Protein AF-W5MEE1-F1 (afdb_monomer_lite)

Organism: Lepisosteus oculatus (NCBI:txid7918)

Foldseek 3Di:
DKDWQEWDQAPPQKIWTWIHDPVAIWIWMWHQDPVRDTDTDDIADGPVAGFRYKAEEAPQRQWIWTAGQPQRKIWIDGNVVSYGPDIDHPNHRQGQWTFHYWYDDPPDIDTDIDRPPPPDDD

Secondary structure (DSSP, 8-state):
-PEEEEEEEETTTEEEEEEE-SS-EEEEEEEE-TTS-EEEEEEPPP-SS-EEEEEEEET-TTEEEE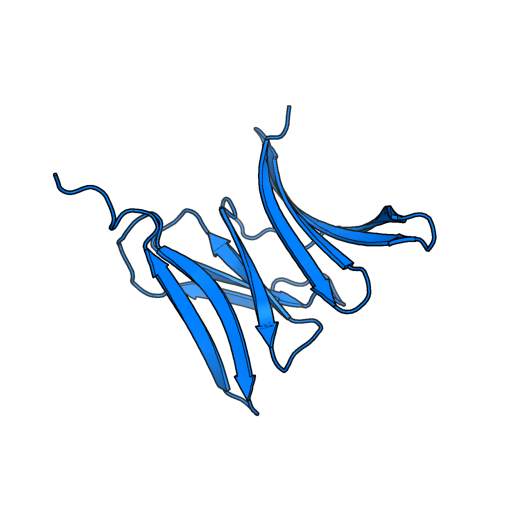EESSTTEEEEEETTT--EEEEEE-----TTEEEEEEEEETTEEEEEEEETT-S---

Radius of gyration: 14.48 Å; chains: 1; bounding box: 41×39×40 Å

Structure (mmCIF, N/CA/C/O backbone):
data_AF-W5MEE1-F1
#
_entry.id   AF-W5MEE1-F1
#
loop_
_atom_site.group_PDB
_atom_site.id
_atom_site.type_symbol
_atom_site.label_atom_id
_atom_site.label_alt_id
_atom_site.label_comp_id
_atom_site.label_asym_id
_atom_site.label_entity_id
_atom_site.label_seq_id
_atom_site.pdbx_PDB_ins_code
_atom_site.Cartn_x
_atom_site.Cartn_y
_atom_site.Cartn_z
_atom_site.occupancy
_atom_site.B_iso_or_equiv
_atom_site.auth_seq_id
_atom_site.auth_comp_id
_atom_site.auth_asym_id
_atom_site.auth_atom_id
_atom_site.pdbx_PDB_model_num
ATOM 1 N N . ALA A 1 1 ? 4.200 19.697 -6.446 1.00 63.03 1 ALA A N 1
ATOM 2 C CA . ALA A 1 1 ? 3.198 18.859 -7.138 1.00 63.03 1 ALA A CA 1
ATOM 3 C C . ALA A 1 1 ? 3.485 17.395 -6.817 1.00 63.03 1 ALA A C 1
ATOM 5 O O . ALA A 1 1 ? 4.656 17.058 -6.693 1.00 63.03 1 ALA A O 1
ATOM 6 N N . GLY A 1 2 ? 2.458 16.570 -6.598 1.00 79.12 2 GLY A N 1
ATOM 7 C CA . GLY A 1 2 ? 2.610 15.127 -6.367 1.00 79.12 2 GLY A CA 1
ATOM 8 C C . GLY A 1 2 ? 2.366 14.342 -7.653 1.00 79.12 2 GLY A C 1
ATOM 9 O O . GLY A 1 2 ? 1.504 14.727 -8.441 1.00 79.12 2 GLY A O 1
ATOM 10 N N . GLN A 1 3 ? 3.117 13.268 -7.869 1.00 89.19 3 GLN A N 1
ATOM 11 C CA . GLN A 1 3 ? 2.976 12.374 -9.011 1.00 89.19 3 GLN A CA 1
ATOM 12 C C . GLN A 1 3 ? 2.243 11.104 -8.578 1.00 89.19 3 GLN A C 1
ATOM 14 O O . GLN A 1 3 ? 2.682 10.400 -7.670 1.00 89.19 3 GLN A O 1
ATOM 19 N N . VAL A 1 4 ? 1.133 10.793 -9.245 1.00 92.12 4 VAL A N 1
ATOM 20 C CA . VAL A 1 4 ? 0.450 9.507 -9.069 1.00 92.12 4 VAL A CA 1
ATOM 21 C C . VAL A 1 4 ? 1.318 8.409 -9.680 1.00 92.12 4 VAL A C 1
ATOM 23 O O . VAL A 1 4 ? 1.676 8.493 -10.854 1.00 92.12 4 VAL A O 1
ATOM 26 N N . GLN A 1 5 ? 1.652 7.393 -8.887 1.00 92.88 5 GLN A N 1
ATOM 27 C CA . GLN A 1 5 ? 2.495 6.272 -9.314 1.00 92.88 5 GLN A CA 1
ATOM 28 C C . GLN A 1 5 ? 1.654 5.056 -9.710 1.00 92.88 5 GLN A C 1
ATOM 30 O O . GLN A 1 5 ? 1.939 4.393 -10.705 1.00 92.88 5 GLN A O 1
ATOM 35 N N . ALA A 1 6 ? 0.592 4.766 -8.956 1.00 94.31 6 ALA A N 1
ATOM 36 C CA . ALA A 1 6 ? -0.306 3.658 -9.248 1.00 94.31 6 ALA A CA 1
ATOM 37 C C . ALA A 1 6 ? -1.733 3.947 -8.780 1.00 94.31 6 ALA A C 1
ATOM 39 O O . ALA A 1 6 ? -1.955 4.598 -7.761 1.00 94.31 6 ALA A O 1
ATOM 40 N N . VAL A 1 7 ? -2.702 3.399 -9.511 1.00 96.56 7 VAL A N 1
ATOM 41 C CA . VAL A 1 7 ? -4.119 3.402 -9.140 1.00 96.56 7 VAL A CA 1
ATOM 42 C C . VAL A 1 7 ? -4.662 1.994 -9.330 1.00 96.56 7 VAL A C 1
ATOM 44 O O . VAL A 1 7 ? -4.374 1.350 -10.339 1.00 96.56 7 VAL A O 1
ATOM 47 N N . LEU A 1 8 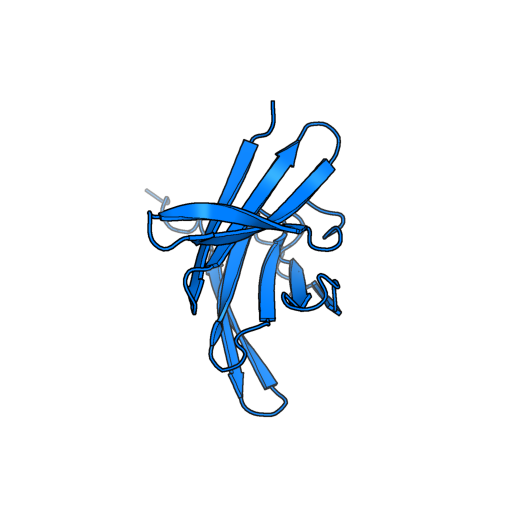? -5.445 1.517 -8.368 1.00 97.38 8 LEU A N 1
ATOM 48 C CA . LEU A 1 8 ? -6.068 0.201 -8.409 1.00 97.38 8 LEU A CA 1
ATOM 49 C C . LEU A 1 8 ? -7.541 0.297 -8.013 1.00 97.38 8 LEU A C 1
ATOM 51 O O . LEU A 1 8 ? -7.871 0.778 -6.929 1.00 97.38 8 LEU A O 1
ATOM 55 N N . GLY A 1 9 ? -8.419 -0.207 -8.880 1.00 96.44 9 GLY A N 1
ATOM 56 C CA . GLY A 1 9 ? -9.817 -0.455 -8.537 1.00 96.44 9 GLY A CA 1
ATOM 57 C C . GLY A 1 9 ? -9.949 -1.689 -7.646 1.00 96.44 9 GLY A C 1
ATOM 58 O O . GLY A 1 9 ? -9.327 -2.719 -7.902 1.00 96.44 9 GLY A O 1
ATOM 59 N N . LEU A 1 10 ? -10.762 -1.584 -6.601 1.00 95.75 10 LEU A N 1
ATOM 60 C CA . LEU A 1 10 ? -10.997 -2.633 -5.614 1.00 95.75 10 LEU A CA 1
ATOM 61 C C . LEU A 1 10 ? -12.488 -2.982 -5.552 1.00 95.75 10 LEU A C 1
ATOM 63 O O . LEU A 1 10 ? -13.360 -2.215 -5.972 1.00 95.75 10 LEU A O 1
ATOM 67 N N . SER A 1 11 ? -12.797 -4.140 -4.971 1.00 92.06 11 SER A N 1
ATOM 68 C CA . SER A 1 11 ? -14.178 -4.518 -4.674 1.00 92.06 11 SER A CA 1
ATOM 69 C C . SER A 1 11 ? -14.856 -3.503 -3.738 1.00 92.06 11 SER A C 1
ATOM 71 O O . SER A 1 11 ? -14.208 -2.782 -2.968 1.00 92.06 11 SER A O 1
ATOM 73 N N . GLY A 1 12 ? -16.189 -3.438 -3.813 1.00 92.25 12 GLY A N 1
ATOM 74 C CA . GLY A 1 12 ? -16.987 -2.558 -2.954 1.00 92.25 12 GLY A CA 1
ATOM 75 C C . GLY A 1 12 ? -16.876 -1.073 -3.309 1.00 92.25 12 GLY A C 1
ATOM 76 O O . GLY A 1 12 ? -16.969 -0.233 -2.421 1.00 92.25 12 GLY A O 1
ATOM 77 N N . ARG A 1 13 ? -16.660 -0.745 -4.594 1.00 94.88 13 ARG A N 1
ATOM 78 C CA . ARG A 1 13 ? -16.515 0.638 -5.095 1.00 94.88 13 ARG A CA 1
ATOM 79 C C . ARG A 1 13 ? -15.371 1.403 -4.419 1.00 94.88 13 ARG A C 1
ATOM 81 O O . ARG A 1 13 ? -15.479 2.605 -4.179 1.00 94.88 13 ARG A O 1
ATOM 88 N N . ARG A 1 14 ? -14.280 0.707 -4.100 1.00 95.62 14 ARG A N 1
ATOM 89 C CA . ARG A 1 14 ? -13.086 1.307 -3.500 1.00 95.62 14 ARG A CA 1
ATOM 90 C C . ARG A 1 14 ? -11.994 1.499 -4.544 1.00 95.62 14 ARG A C 1
ATOM 92 O O . ARG A 1 14 ? -11.927 0.769 -5.530 1.00 95.62 14 ARG A O 1
ATOM 99 N N . VAL A 1 15 ? -11.128 2.475 -4.317 1.00 97.00 15 VAL A N 1
ATOM 100 C CA . VAL A 1 15 ? -9.954 2.751 -5.147 1.00 97.00 15 VAL A CA 1
ATOM 101 C C . VAL A 1 15 ? -8.768 2.990 -4.228 1.00 97.00 15 VAL A C 1
ATOM 103 O O . VAL A 1 15 ? -8.887 3.735 -3.259 1.00 97.00 15 VAL A O 1
ATOM 106 N N . ALA A 1 16 ? -7.630 2.379 -4.535 1.00 97.62 16 ALA A N 1
ATOM 107 C CA . ALA A 1 16 ? -6.356 2.692 -3.906 1.00 97.62 16 ALA A CA 1
ATOM 108 C C . ALA A 1 16 ? -5.498 3.522 -4.864 1.00 97.62 16 ALA A C 1
ATOM 110 O O . ALA A 1 16 ? -5.450 3.237 -6.062 1.00 97.62 16 ALA A O 1
ATOM 111 N N . CYS A 1 17 ? -4.816 4.534 -4.344 1.00 97.00 17 CYS A N 1
ATOM 112 C CA . CYS A 1 17 ? -3.942 5.410 -5.114 1.00 97.00 17 CYS A CA 1
ATOM 113 C C . CYS A 1 17 ? -2.617 5.578 -4.377 1.00 97.00 17 CYS A C 1
ATOM 115 O O . CYS A 1 17 ? -2.623 5.948 -3.204 1.00 97.00 17 CYS A O 1
ATOM 117 N N . SER A 1 18 ? -1.492 5.327 -5.047 1.00 96.25 18 SER A N 1
ATOM 118 C CA . SER A 1 18 ? -0.181 5.721 -4.540 1.00 96.25 18 SER A CA 1
ATOM 119 C C . SER A 1 18 ? 0.250 7.034 -5.178 1.00 96.25 18 SER A C 1
ATOM 121 O O . SER A 1 18 ? 0.231 7.201 -6.401 1.00 96.25 18 SER A O 1
ATOM 123 N N . VAL A 1 19 ? 0.648 7.976 -4.331 1.00 93.75 19 VAL A N 1
ATOM 124 C CA . VAL A 1 19 ? 1.135 9.289 -4.743 1.00 93.75 19 VAL A CA 1
ATOM 125 C C . VAL A 1 19 ? 2.513 9.485 -4.147 1.00 93.75 19 VAL A C 1
ATOM 127 O O . VAL A 1 19 ? 2.721 9.270 -2.952 1.00 93.75 19 VAL A O 1
ATOM 130 N N . ASP A 1 20 ? 3.450 9.888 -4.990 1.00 90.44 20 ASP A N 1
ATOM 131 C CA . ASP A 1 20 ? 4.777 10.298 -4.572 1.00 90.44 20 ASP A CA 1
ATOM 132 C C . ASP A 1 20 ? 4.870 11.821 -4.615 1.00 90.44 20 ASP A C 1
ATOM 134 O O . ASP A 1 20 ? 4.439 12.469 -5.572 1.00 90.44 20 ASP A O 1
ATOM 138 N N . THR A 1 21 ? 5.399 12.416 -3.559 1.00 85.00 21 THR A N 1
ATOM 139 C CA . THR A 1 21 ? 5.627 13.859 -3.471 1.00 85.00 21 THR A CA 1
ATOM 140 C C . THR A 1 21 ? 7.081 14.098 -3.105 1.00 85.00 21 THR A C 1
ATOM 142 O O . THR A 1 21 ? 7.747 13.205 -2.595 1.00 85.00 21 THR A O 1
ATOM 145 N N . ALA A 1 22 ? 7.571 15.324 -3.300 1.00 78.75 22 ALA A N 1
ATOM 146 C CA . ALA A 1 22 ? 8.961 15.667 -2.998 1.00 78.75 22 ALA A CA 1
ATOM 147 C C . ALA A 1 22 ? 9.395 15.347 -1.549 1.00 78.75 22 ALA A C 1
ATOM 149 O O . ALA A 1 22 ? 10.585 15.193 -1.301 1.00 78.75 22 ALA A O 1
ATOM 150 N N . SER A 1 23 ? 8.457 15.256 -0.599 1.00 79.31 23 SER A N 1
ATOM 151 C CA . SER A 1 23 ? 8.747 15.002 0.818 1.00 79.31 23 SER A CA 1
ATOM 152 C C . SER A 1 23 ? 8.209 13.676 1.357 1.00 79.31 23 SER A C 1
ATOM 154 O O . SER A 1 23 ? 8.656 13.235 2.417 1.00 79.31 23 SER A O 1
ATOM 156 N N . ARG A 1 24 ? 7.231 13.046 0.694 1.00 86.00 24 ARG A N 1
ATOM 157 C CA . ARG A 1 24 ? 6.568 11.845 1.219 1.00 86.00 24 ARG A CA 1
ATOM 158 C C . ARG A 1 24 ? 5.836 11.053 0.142 1.00 86.00 24 ARG A C 1
ATOM 160 O O . ARG A 1 24 ? 5.136 11.625 -0.691 1.00 86.00 24 ARG A O 1
ATOM 167 N N . GLN A 1 25 ? 5.892 9.732 0.271 1.00 91.94 25 GLN A N 1
ATOM 168 C CA . GLN A 1 25 ? 4.999 8.812 -0.421 1.00 91.94 25 GLN A CA 1
ATOM 169 C C . GLN A 1 25 ? 3.760 8.505 0.439 1.00 91.94 25 GLN A C 1
ATOM 171 O O . GLN A 1 25 ? 3.873 8.272 1.648 1.00 91.94 25 GLN A O 1
ATOM 176 N N . THR A 1 26 ? 2.577 8.486 -0.180 1.00 94.94 26 THR A N 1
ATOM 177 C CA . THR A 1 26 ? 1.315 8.054 0.444 1.00 94.94 26 THR A CA 1
ATOM 178 C C . THR A 1 26 ? 0.638 6.959 -0.374 1.00 94.94 26 THR A C 1
ATOM 180 O O . THR A 1 26 ? 0.809 6.873 -1.594 1.00 94.94 26 THR A O 1
ATOM 183 N N . VAL A 1 27 ? -0.116 6.094 0.306 1.00 97.44 27 VAL A N 1
ATOM 184 C CA . VAL A 1 27 ? -1.140 5.252 -0.322 1.00 97.44 27 VAL A CA 1
ATOM 185 C C . VAL A 1 27 ? -2.466 5.620 0.318 1.00 97.44 27 VAL A C 1
ATOM 187 O O . VAL A 1 27 ? -2.624 5.492 1.528 1.00 97.44 27 VAL A O 1
ATOM 190 N N . ASP A 1 28 ? -3.402 6.093 -0.487 1.00 97.12 28 ASP A N 1
ATOM 191 C CA . ASP A 1 28 ? -4.703 6.560 -0.036 1.00 97.12 28 ASP A CA 1
ATOM 192 C C . ASP A 1 28 ? -5.806 5.652 -0.580 1.00 97.12 28 ASP A C 1
ATOM 194 O O . ASP A 1 28 ? -5.788 5.256 -1.749 1.00 97.12 28 ASP A O 1
ATOM 198 N N . LEU A 1 29 ? -6.778 5.342 0.272 1.00 97.81 29 LEU A N 1
ATOM 199 C CA . LEU A 1 29 ? -8.004 4.642 -0.075 1.00 97.81 29 LEU A CA 1
ATOM 200 C C . LEU A 1 29 ? -9.147 5.634 -0.236 1.00 97.81 29 LEU A C 1
ATOM 202 O O . LEU A 1 29 ? -9.315 6.574 0.548 1.00 97.81 29 LEU A O 1
ATOM 206 N N . PHE A 1 30 ? -9.962 5.376 -1.246 1.00 97.31 30 PHE A N 1
ATOM 207 C CA . PHE A 1 30 ? -11.153 6.137 -1.568 1.00 97.31 30 PHE A CA 1
ATOM 208 C C . PHE A 1 30 ? -12.337 5.191 -1.717 1.00 97.31 30 PHE A C 1
ATOM 210 O O . PHE A 1 30 ? -12.186 4.083 -2.231 1.00 97.31 30 PHE A O 1
ATOM 217 N N . SER A 1 31 ? -13.524 5.648 -1.336 1.00 96.38 31 SER A N 1
ATOM 218 C CA . SER A 1 31 ? -14.794 5.051 -1.737 1.00 96.38 31 SER A CA 1
ATOM 219 C C . SER A 1 31 ? -15.459 5.930 -2.791 1.00 96.38 31 SER A C 1
ATOM 221 O O . SER A 1 31 ? -15.361 7.157 -2.756 1.00 96.38 31 SER A O 1
ATOM 223 N N . LEU A 1 32 ? -16.126 5.315 -3.760 1.00 95.19 32 LEU A N 1
ATOM 224 C CA . LEU A 1 32 ? -16.941 6.032 -4.731 1.00 95.19 32 LEU A CA 1
ATOM 225 C C . LEU A 1 32 ? -18.376 6.094 -4.209 1.00 95.19 32 LEU A C 1
ATOM 227 O O . LEU A 1 32 ? -19.000 5.062 -3.949 1.00 95.19 32 LEU A O 1
ATOM 231 N N . SER A 1 33 ? -18.911 7.307 -4.080 1.00 92.19 33 SER A N 1
ATOM 232 C CA . SER A 1 33 ? -20.341 7.506 -3.812 1.00 92.19 33 SER A CA 1
ATOM 233 C C . SER A 1 33 ? -21.200 6.960 -4.960 1.00 92.19 33 SER A C 1
ATOM 235 O O . SER A 1 33 ? -20.696 6.667 -6.044 1.00 92.19 33 SER A O 1
ATOM 237 N N . GLU A 1 34 ? -22.519 6.871 -4.773 1.00 89.38 34 GLU A N 1
ATOM 238 C CA . GLU A 1 34 ? -23.440 6.421 -5.833 1.00 89.38 34 GLU A CA 1
ATOM 239 C C . GLU A 1 34 ? -23.347 7.253 -7.117 1.00 89.38 34 GLU A C 1
ATOM 241 O O . GLU A 1 34 ? -23.540 6.735 -8.211 1.00 89.38 34 GLU A O 1
ATOM 246 N N . ARG A 1 35 ? -22.975 8.532 -6.992 1.00 91.56 35 ARG A N 1
ATOM 247 C CA . ARG A 1 35 ? -22.742 9.441 -8.123 1.00 91.56 35 ARG A CA 1
ATOM 248 C C . ARG A 1 35 ? -21.315 9.357 -8.683 1.00 91.56 35 ARG A C 1
ATOM 250 O O . ARG A 1 35 ? -20.890 10.260 -9.396 1.00 91.56 35 ARG A O 1
ATOM 257 N N . GLY A 1 36 ? -20.542 8.341 -8.298 1.00 87.94 36 GLY A N 1
ATOM 258 C CA . GLY A 1 36 ? -19.167 8.115 -8.748 1.00 87.94 36 GLY A CA 1
ATOM 259 C C . GLY A 1 36 ? -18.131 9.088 -8.181 1.00 87.94 36 GLY A C 1
ATOM 260 O O . GLY A 1 36 ? -16.991 9.090 -8.636 1.00 87.94 36 GLY A O 1
ATOM 261 N N . ARG A 1 37 ? -18.486 9.928 -7.197 1.00 92.25 37 ARG A N 1
ATOM 262 C CA . ARG A 1 37 ? -17.528 10.881 -6.610 1.00 92.25 37 ARG A CA 1
ATOM 263 C C . ARG A 1 37 ? -16.602 10.170 -5.620 1.00 92.25 37 ARG A C 1
ATOM 265 O O . ARG A 1 37 ? -17.147 9.552 -4.699 1.00 92.25 37 ARG A O 1
ATOM 272 N N . PRO A 1 38 ? -15.267 10.275 -5.766 1.00 93.31 38 PRO A N 1
ATOM 273 C CA . PR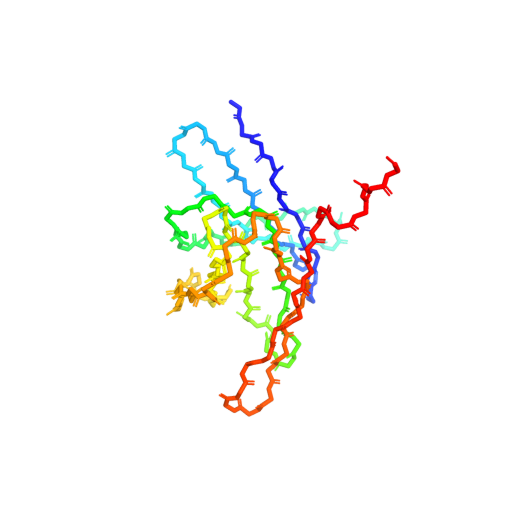O A 1 38 ? -14.323 9.697 -4.823 1.00 93.31 38 PRO A CA 1
ATOM 274 C C . PRO A 1 38 ? -14.300 10.489 -3.517 1.00 93.31 38 PRO A C 1
ATOM 276 O O . PRO A 1 38 ? -14.150 11.710 -3.511 1.00 93.31 38 PRO A O 1
ATOM 279 N N . VAL A 1 39 ? -14.409 9.775 -2.405 1.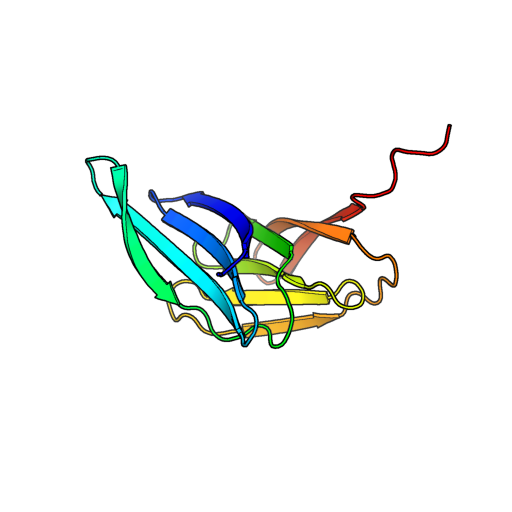00 95.81 39 VAL A N 1
ATOM 280 C CA . VAL A 1 39 ? -14.263 10.294 -1.046 1.00 95.81 39 VAL A CA 1
ATOM 281 C C . VAL A 1 39 ? -13.106 9.549 -0.406 1.00 95.81 39 VAL A C 1
ATOM 283 O O . VAL A 1 39 ? -13.117 8.322 -0.356 1.00 95.81 39 VAL A O 1
ATOM 286 N N . ARG A 1 40 ? -12.085 10.277 0.055 1.00 95.56 40 ARG A N 1
ATOM 287 C CA . ARG A 1 40 ? -10.948 9.663 0.750 1.00 95.56 40 ARG A CA 1
ATOM 288 C C . ARG A 1 40 ? -11.439 9.077 2.067 1.00 95.56 40 ARG A C 1
ATOM 290 O O . ARG A 1 40 ? -12.029 9.798 2.866 1.00 95.56 40 ARG A O 1
ATOM 297 N N . THR A 1 41 ? -11.190 7.795 2.286 1.00 96.31 41 THR A N 1
ATOM 298 C CA . THR A 1 41 ? -11.616 7.087 3.497 1.00 96.31 41 THR A CA 1
ATOM 299 C C . THR A 1 41 ? -10.466 6.877 4.465 1.00 96.31 41 THR A C 1
ATOM 301 O O . THR A 1 41 ? -10.679 6.909 5.671 1.00 96.31 41 THR A O 1
ATOM 304 N N . LEU A 1 42 ? -9.255 6.641 3.952 1.00 96.81 42 LEU A N 1
ATOM 305 C CA . LEU A 1 42 ? -8.108 6.280 4.779 1.00 96.81 42 LEU A CA 1
ATOM 306 C C . LEU A 1 42 ? -6.791 6.566 4.059 1.00 96.81 42 LEU A C 1
ATOM 308 O O . LEU A 1 42 ? -6.698 6.376 2.850 1.00 96.81 42 LEU A O 1
ATOM 312 N N . SER A 1 43 ? -5.768 6.958 4.811 1.00 96.88 43 SER A N 1
ATOM 313 C CA . SER A 1 43 ? -4.374 6.958 4.360 1.00 96.88 43 SER A CA 1
ATOM 314 C C . SER A 1 43 ? -3.643 5.815 5.054 1.00 96.88 43 SER A C 1
ATOM 316 O O . SER A 1 43 ? -3.733 5.688 6.273 1.00 96.88 43 SER A O 1
ATOM 318 N N . LEU A 1 44 ? -2.953 4.972 4.288 1.00 98.00 44 LEU A N 1
ATOM 319 C CA . LEU A 1 44 ? -2.213 3.834 4.826 1.00 98.00 44 LEU A CA 1
ATOM 320 C C . LEU A 1 44 ? -0.877 4.279 5.425 1.00 98.00 44 LEU A C 1
ATOM 322 O O . LEU A 1 44 ? -0.270 5.265 4.988 1.00 98.00 44 LEU A O 1
ATOM 326 N N . ASP A 1 45 ? -0.396 3.503 6.391 1.00 97.44 45 ASP A N 1
ATOM 327 C CA . ASP A 1 45 ? 0.920 3.691 6.985 1.00 97.44 45 ASP A CA 1
ATOM 328 C C . ASP A 1 45 ? 2.022 3.661 5.922 1.00 97.44 45 ASP A C 1
ATOM 330 O O . ASP A 1 45 ? 1.980 2.903 4.947 1.00 97.44 45 ASP A O 1
ATOM 334 N N . SER A 1 46 ? 3.042 4.494 6.134 1.00 94.44 46 SER A N 1
ATOM 335 C CA . SER A 1 46 ? 4.133 4.679 5.179 1.00 94.44 46 SER A CA 1
ATOM 336 C C . SER A 1 46 ? 4.838 3.363 4.858 1.00 94.44 46 SER A C 1
ATOM 338 O O . SER A 1 46 ? 5.321 2.659 5.747 1.00 94.44 46 SER A O 1
ATOM 340 N N . ALA A 1 47 ? 5.010 3.084 3.563 1.00 92.75 47 ALA A N 1
ATOM 341 C CA . ALA A 1 47 ? 5.857 1.989 3.103 1.00 92.75 47 ALA A CA 1
ATOM 342 C C . ALA A 1 47 ? 7.350 2.287 3.307 1.00 92.75 47 ALA A C 1
ATOM 344 O O . ALA A 1 47 ? 8.170 1.418 3.013 1.00 92.75 47 ALA A O 1
ATOM 345 N N . GLY A 1 48 ? 7.723 3.487 3.772 1.00 90.50 48 GLY A N 1
ATOM 346 C CA . GLY A 1 48 ? 9.108 3.952 3.913 1.00 90.50 48 GLY A CA 1
ATOM 347 C C . GLY A 1 48 ? 9.861 4.108 2.586 1.00 90.50 48 GLY A C 1
ATOM 348 O O . GLY A 1 48 ? 11.010 4.532 2.587 1.00 90.50 48 GLY A O 1
ATOM 349 N N . GLN A 1 49 ? 9.234 3.746 1.464 1.00 88.62 49 GLN A N 1
ATOM 350 C CA . GLN A 1 49 ? 9.804 3.707 0.122 1.00 88.62 49 GLN A CA 1
ATOM 351 C C . GLN A 1 49 ? 8.713 4.003 -0.907 1.00 88.62 49 GLN A C 1
ATOM 353 O O . GLN A 1 49 ? 7.531 3.786 -0.640 1.00 88.62 49 GLN A O 1
ATOM 358 N N . SER A 1 50 ? 9.111 4.460 -2.096 1.00 90.44 50 SER A N 1
ATOM 359 C CA . SER A 1 50 ? 8.160 4.769 -3.166 1.00 90.44 50 SER A CA 1
ATOM 360 C C . SER A 1 50 ? 7.402 3.511 -3.616 1.00 90.44 50 SER A C 1
ATOM 362 O O . SER A 1 50 ? 8.024 2.481 -3.889 1.00 90.44 50 SER A O 1
ATOM 364 N N . VAL A 1 51 ? 6.067 3.583 -3.679 1.00 94.31 51 VAL A N 1
ATOM 365 C CA . VAL A 1 51 ? 5.178 2.475 -4.073 1.00 94.31 51 VAL A CA 1
ATOM 366 C C . VAL A 1 51 ? 4.773 2.648 -5.533 1.00 94.31 51 VAL A C 1
ATOM 368 O O . VAL A 1 51 ? 4.026 3.561 -5.882 1.00 94.31 51 VAL A O 1
ATOM 371 N N . GLN A 1 52 ? 5.260 1.737 -6.369 1.00 92.44 52 GLN A N 1
ATOM 372 C CA . GLN A 1 52 ? 5.261 1.824 -7.832 1.00 92.44 52 GLN A CA 1
ATOM 373 C C . GLN A 1 52 ? 4.124 1.029 -8.491 1.00 92.44 52 GLN A C 1
ATOM 375 O O . GLN A 1 52 ? 3.785 1.243 -9.653 1.00 92.44 52 GLN A O 1
ATOM 380 N N . ALA A 1 53 ? 3.537 0.081 -7.762 1.00 94.38 53 ALA A N 1
ATOM 381 C CA . ALA A 1 53 ? 2.380 -0.687 -8.205 1.00 94.38 53 ALA A CA 1
ATOM 382 C C . ALA A 1 53 ? 1.562 -1.140 -6.998 1.00 94.38 53 ALA A C 1
ATOM 384 O O . ALA A 1 53 ? 2.118 -1.355 -5.921 1.00 94.38 53 ALA A O 1
ATOM 385 N N . LEU A 1 54 ? 0.260 -1.321 -7.202 1.00 97.44 54 LEU A N 1
ATOM 386 C CA . LEU A 1 54 ? -0.681 -1.810 -6.201 1.00 97.44 54 LEU A CA 1
ATOM 387 C C . LEU A 1 54 ? -1.375 -3.063 -6.733 1.00 97.44 54 LEU A C 1
ATOM 389 O O . LEU A 1 54 ? -1.703 -3.129 -7.918 1.00 97.44 54 LEU A O 1
ATOM 393 N N . ALA A 1 55 ? -1.629 -4.026 -5.853 1.00 97.38 55 ALA A N 1
ATOM 394 C CA . ALA A 1 55 ? -2.309 -5.272 -6.176 1.00 97.38 55 ALA A CA 1
ATOM 395 C C . ALA A 1 55 ? -3.276 -5.678 -5.057 1.00 97.38 55 ALA A C 1
ATOM 397 O O . ALA A 1 55 ? -2.941 -5.624 -3.872 1.00 97.38 55 ALA A O 1
ATOM 398 N N . ALA A 1 56 ? -4.473 -6.114 -5.450 1.00 97.25 56 ALA A N 1
ATOM 399 C CA . ALA A 1 56 ? -5.452 -6.694 -4.539 1.00 97.25 56 ALA A CA 1
ATOM 400 C C . ALA A 1 56 ? -5.047 -8.124 -4.161 1.00 97.25 56 ALA A C 1
ATOM 402 O O . ALA A 1 56 ? -4.348 -8.802 -4.926 1.00 97.25 56 ALA A O 1
ATOM 403 N N . VAL A 1 57 ? -5.525 -8.585 -3.006 1.00 97.00 57 VAL A N 1
ATOM 404 C CA . VAL A 1 57 ? -5.378 -9.975 -2.573 1.00 97.00 57 VAL A CA 1
ATOM 405 C C . VAL A 1 57 ? -6.720 -10.684 -2.705 1.00 97.00 57 VAL A C 1
ATOM 407 O O . VAL A 1 57 ? -7.670 -10.421 -1.973 1.00 97.00 57 VAL A O 1
ATOM 410 N N . GLU A 1 58 ? -6.811 -11.591 -3.666 1.00 95.38 58 GLU A N 1
ATOM 411 C CA . GLU A 1 58 ? -7.987 -12.431 -3.842 1.00 95.38 58 GLU A CA 1
ATOM 412 C C . GLU A 1 58 ? -8.145 -13.369 -2.638 1.00 95.38 58 GLU A C 1
ATOM 414 O O . GLU A 1 58 ? -7.160 -13.906 -2.134 1.00 95.38 58 GLU A O 1
ATOM 419 N N . GLY A 1 59 ? -9.372 -13.522 -2.139 1.00 94.31 59 GLY A N 1
ATOM 420 C CA . GLY A 1 59 ? -9.653 -14.247 -0.896 1.00 94.31 59 GLY A CA 1
ATOM 421 C C . GLY A 1 59 ? -9.504 -13.416 0.385 1.00 94.31 59 GLY A C 1
ATOM 422 O O . GLY A 1 59 ? -9.992 -13.856 1.418 1.00 94.31 59 GLY A O 1
ATOM 423 N N . GLU A 1 60 ? -8.922 -12.208 0.335 1.00 95.44 60 GLU A N 1
ATOM 424 C CA . GLU A 1 60 ? -8.782 -11.327 1.506 1.00 95.44 60 GLU A CA 1
ATOM 425 C C . GLU A 1 60 ? -9.071 -9.856 1.150 1.00 95.44 60 GLU A C 1
ATOM 427 O O . GLU A 1 60 ? -8.199 -9.088 0.747 1.00 95.44 60 GLU A O 1
ATOM 432 N N . THR A 1 61 ? -10.336 -9.453 1.303 1.00 94.38 61 THR A N 1
ATOM 433 C CA . THR A 1 61 ? -10.887 -8.187 0.770 1.00 94.38 61 THR A CA 1
ATOM 434 C C . THR A 1 61 ? -10.240 -6.924 1.344 1.00 94.38 61 THR A C 1
ATOM 436 O O . THR A 1 61 ? -10.286 -5.873 0.700 1.00 94.38 61 THR A O 1
ATOM 439 N N . ASP A 1 62 ? -9.653 -7.006 2.538 1.00 95.75 62 ASP A N 1
ATOM 440 C CA . ASP A 1 62 ? -8.997 -5.879 3.204 1.00 95.75 62 ASP A CA 1
ATOM 441 C C . ASP A 1 62 ? -7.469 -5.978 3.188 1.00 95.75 62 ASP A C 1
ATOM 443 O O . ASP A 1 62 ? -6.803 -5.207 3.873 1.00 95.75 62 ASP A O 1
ATOM 447 N N . ALA A 1 63 ? -6.888 -6.869 2.385 1.00 96.75 63 ALA A N 1
ATOM 448 C CA . ALA A 1 63 ? -5.448 -6.914 2.174 1.00 96.75 63 ALA A CA 1
ATOM 449 C C . ALA A 1 63 ? -5.048 -6.204 0.871 1.00 96.75 63 ALA A C 1
ATOM 451 O O . ALA A 1 63 ? -5.648 -6.398 -0.189 1.00 96.75 63 ALA A O 1
ATOM 452 N N . LEU A 1 64 ? -3.993 -5.393 0.953 1.00 98.25 64 LEU A N 1
ATOM 453 C CA . LEU A 1 64 ? -3.403 -4.692 -0.188 1.00 98.25 64 LEU A CA 1
ATOM 454 C C . LEU A 1 64 ? -1.907 -4.952 -0.249 1.00 98.25 64 LEU A C 1
ATOM 456 O O . LEU A 1 64 ? -1.219 -4.843 0.765 1.00 98.25 64 LEU A O 1
ATOM 460 N N . ILE A 1 65 ? -1.403 -5.228 -1.448 1.00 97.81 65 ILE A N 1
ATOM 461 C CA . ILE A 1 65 ? 0.027 -5.355 -1.715 1.00 97.81 65 ILE A CA 1
ATOM 462 C C . ILE A 1 65 ? 0.500 -4.142 -2.510 1.00 97.81 65 ILE A C 1
ATOM 464 O O . ILE A 1 65 ? -0.141 -3.735 -3.477 1.00 97.81 65 ILE A O 1
ATOM 468 N N . GLY A 1 66 ? 1.650 -3.593 -2.136 1.00 96.56 66 GLY A N 1
ATOM 469 C CA . GLY A 1 66 ? 2.332 -2.533 -2.872 1.00 96.56 66 GLY A CA 1
ATOM 470 C C . GLY A 1 66 ? 3.741 -2.954 -3.225 1.00 96.56 66 GLY A C 1
ATOM 471 O O . GLY A 1 66 ? 4.500 -3.370 -2.355 1.00 96.56 66 GLY A O 1
ATOM 472 N N . SER A 1 67 ? 4.100 -2.832 -4.496 1.00 94.31 67 SER A N 1
ATOM 473 C CA . SER A 1 67 ? 5.472 -3.073 -4.948 1.00 94.31 67 SER A CA 1
ATOM 474 C C . SER A 1 67 ? 6.287 -1.813 -4.732 1.00 94.31 67 SER A C 1
ATOM 476 O O . SER A 1 67 ? 5.909 -0.746 -5.220 1.00 94.31 67 SER A O 1
ATOM 478 N N . THR A 1 68 ? 7.383 -1.918 -3.993 1.00 91.19 68 THR A N 1
ATOM 479 C CA . THR A 1 68 ? 8.241 -0.769 -3.692 1.00 91.19 68 THR A CA 1
ATOM 480 C C . THR A 1 68 ? 9.357 -0.629 -4.723 1.00 91.19 68 THR A C 1
ATOM 482 O O . THR A 1 68 ? 9.781 -1.619 -5.312 1.00 91.19 68 THR A O 1
ATOM 485 N N . ALA A 1 69 ? 9.880 0.582 -4.902 1.00 83.69 69 ALA A N 1
ATOM 486 C CA . ALA A 1 69 ? 10.969 0.857 -5.840 1.00 83.69 69 ALA A CA 1
ATOM 487 C C . ALA A 1 69 ? 12.292 0.140 -5.499 1.00 83.69 69 ALA A C 1
ATOM 489 O O . ALA A 1 69 ? 13.096 -0.120 -6.391 1.00 83.69 69 ALA A O 1
ATOM 490 N N . ALA A 1 70 ? 12.535 -0.190 -4.228 1.00 72.31 70 ALA A N 1
ATOM 491 C CA . ALA A 1 70 ? 13.766 -0.861 -3.828 1.00 72.31 70 ALA A CA 1
ATOM 492 C C . ALA A 1 70 ? 13.693 -2.380 -4.035 1.00 72.31 70 ALA A C 1
ATOM 494 O O . ALA A 1 70 ? 12.738 -3.020 -3.600 1.00 72.31 70 ALA A O 1
ATOM 495 N N . ALA A 1 71 ? 14.734 -2.923 -4.679 1.00 68.62 71 ALA A N 1
ATOM 496 C CA . ALA A 1 71 ? 15.172 -4.328 -4.689 1.00 68.62 71 ALA A CA 1
ATOM 497 C C . ALA A 1 71 ? 14.068 -5.403 -4.587 1.00 68.62 71 ALA A C 1
ATOM 499 O O . ALA A 1 71 ? 14.177 -6.348 -3.803 1.00 68.62 71 ALA A O 1
ATOM 500 N N . GLY A 1 72 ? 12.986 -5.246 -5.355 1.00 77.38 72 GLY A N 1
ATOM 501 C CA . GLY A 1 72 ? 11.917 -6.237 -5.425 1.00 77.38 72 GLY A CA 1
ATOM 502 C C . GLY A 1 72 ? 11.228 -6.515 -4.087 1.00 77.38 72 GLY A C 1
ATOM 503 O O . GLY A 1 72 ? 10.786 -7.641 -3.868 1.00 77.38 72 GLY A O 1
ATOM 504 N N . SER A 1 73 ? 11.143 -5.542 -3.173 1.00 89.31 73 SER A N 1
ATOM 505 C CA . SER A 1 73 ? 10.324 -5.698 -1.969 1.00 89.31 73 SER A CA 1
ATOM 506 C C . SER A 1 73 ? 8.855 -5.350 -2.199 1.00 89.31 73 SER A C 1
ATOM 508 O O . SER A 1 73 ? 8.490 -4.543 -3.060 1.00 89.31 73 SER A O 1
ATOM 510 N N . ILE A 1 74 ? 8.000 -5.970 -1.390 1.00 93.81 74 ILE A N 1
ATOM 511 C CA . ILE A 1 74 ? 6.572 -5.679 -1.324 1.00 93.81 74 ILE A CA 1
ATOM 512 C C . ILE A 1 74 ? 6.181 -5.259 0.092 1.00 93.81 74 ILE A C 1
ATOM 514 O O . ILE A 1 74 ? 6.722 -5.753 1.083 1.00 93.81 74 ILE A O 1
ATOM 518 N N . ALA A 1 75 ? 5.226 -4.348 0.189 1.00 96.00 75 ALA A N 1
ATOM 519 C CA . ALA A 1 75 ? 4.557 -3.971 1.423 1.00 96.00 75 ALA A CA 1
ATOM 520 C C . ALA A 1 75 ? 3.143 -4.564 1.434 1.00 96.00 75 ALA A C 1
ATOM 522 O O . ALA A 1 75 ? 2.481 -4.606 0.398 1.00 96.00 75 ALA A O 1
ATOM 523 N N . LEU A 1 76 ? 2.708 -5.044 2.597 1.00 97.44 76 LEU A N 1
ATOM 524 C CA . LEU A 1 76 ? 1.385 -5.613 2.830 1.00 97.44 76 LEU A CA 1
ATOM 525 C C . LEU A 1 76 ? 0.664 -4.772 3.881 1.00 97.44 76 LEU A C 1
ATOM 527 O O . LEU A 1 76 ? 1.165 -4.630 4.999 1.00 97.44 76 LEU A O 1
ATOM 531 N N . TRP A 1 77 ? -0.516 -4.263 3.540 1.00 98.31 77 TRP A N 1
ATOM 532 C CA . TRP A 1 77 ? -1.347 -3.474 4.448 1.00 98.31 77 TRP A CA 1
ATOM 533 C C . TRP A 1 77 ? -2.677 -4.139 4.748 1.00 98.31 77 TRP A C 1
ATOM 535 O O . TRP A 1 77 ? -3.235 -4.857 3.916 1.00 98.31 77 TRP A O 1
ATOM 545 N N . ASN A 1 78 ? -3.208 -3.792 5.916 1.00 97.56 78 ASN A N 1
ATOM 546 C CA . ASN A 1 78 ? -4.616 -3.930 6.234 1.00 97.56 78 ASN A CA 1
ATOM 547 C C . ASN A 1 78 ? -5.348 -2.639 5.831 1.00 97.56 78 ASN A C 1
ATOM 549 O O . ASN A 1 78 ? -5.137 -1.580 6.416 1.00 97.56 78 ASN A O 1
ATOM 553 N N . MET A 1 79 ? -6.226 -2.723 4.839 1.00 96.75 79 MET A N 1
ATOM 554 C CA . MET A 1 79 ? -7.018 -1.608 4.315 1.00 96.75 79 MET A CA 1
ATOM 555 C C . MET A 1 79 ? -8.140 -1.151 5.250 1.00 96.75 79 MET A C 1
ATOM 557 O O . MET A 1 79 ? -8.685 -0.068 5.052 1.00 96.75 79 MET A O 1
ATOM 561 N N . ARG A 1 80 ? -8.501 -1.956 6.253 1.00 96.06 80 ARG A N 1
ATOM 562 C CA . ARG A 1 80 ? -9.499 -1.594 7.263 1.00 96.06 80 ARG A CA 1
ATOM 563 C C . ARG A 1 80 ? -8.897 -0.702 8.341 1.00 96.06 80 ARG A C 1
ATOM 565 O O . ARG A 1 80 ? -9.516 0.282 8.722 1.00 96.06 80 ARG A O 1
ATOM 572 N N . THR A 1 81 ? -7.707 -1.050 8.832 1.00 97.25 81 THR A N 1
ATOM 573 C CA . THR A 1 81 ? -7.035 -0.308 9.914 1.00 97.25 81 THR A CA 1
ATOM 574 C C . THR A 1 81 ? -6.026 0.715 9.406 1.00 97.25 81 THR A C 1
ATOM 576 O O . THR A 1 81 ? -5.655 1.620 10.142 1.00 97.25 81 THR A O 1
ATOM 579 N N . GLY A 1 82 ? -5.565 0.572 8.164 1.00 97.75 82 GLY A N 1
ATOM 580 C CA . GLY A 1 82 ? -4.520 1.406 7.573 1.00 97.75 82 GLY A CA 1
ATOM 581 C C . GLY A 1 82 ? -3.110 0.896 7.850 1.00 97.75 82 GLY A C 1
ATOM 582 O O . GLY A 1 82 ? -2.148 1.412 7.285 1.00 97.75 82 GLY A O 1
ATOM 583 N N . GLN A 1 83 ? -2.984 -0.135 8.687 1.00 98.25 83 GLN A N 1
ATOM 584 C CA . GLN A 1 83 ? -1.702 -0.565 9.219 1.00 98.25 83 GLN A CA 1
ATOM 585 C C . GLN A 1 83 ? -0.842 -1.266 8.176 1.00 98.25 83 GLN A C 1
ATOM 587 O O . GLN A 1 83 ? -1.307 -2.151 7.448 1.00 98.25 83 GLN A O 1
ATOM 592 N N . LEU A 1 84 ? 0.446 -0.922 8.165 1.00 97.94 84 LEU A N 1
ATOM 593 C CA . LEU A 1 84 ? 1.461 -1.706 7.473 1.00 97.94 84 LEU A CA 1
ATOM 594 C C . LEU A 1 84 ? 1.728 -2.977 8.285 1.00 97.94 84 LEU A C 1
ATOM 596 O O . LEU A 1 84 ? 2.359 -2.936 9.338 1.00 97.94 84 LEU A O 1
ATOM 600 N N . LEU A 1 85 ? 1.268 -4.117 7.778 1.00 96.75 85 LEU A N 1
ATOM 601 C CA . LEU A 1 85 ? 1.427 -5.406 8.447 1.00 96.75 85 LEU A CA 1
ATOM 602 C C . LEU A 1 85 ? 2.852 -5.933 8.305 1.00 96.75 85 LEU A C 1
ATOM 604 O O . LEU A 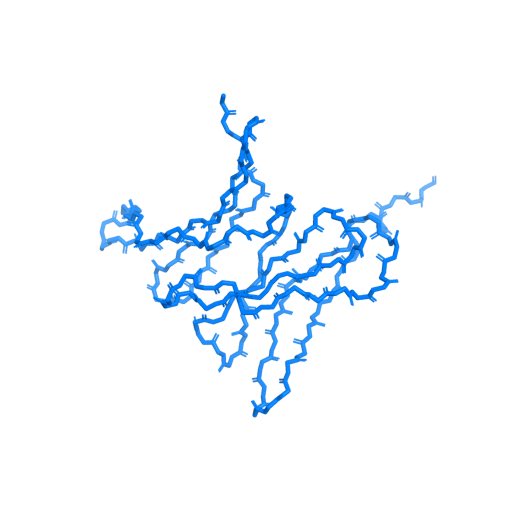1 85 ? 3.425 -6.481 9.248 1.00 96.75 85 LEU A O 1
ATOM 608 N N . ARG A 1 86 ? 3.418 -5.829 7.096 1.00 94.81 86 ARG A N 1
ATOM 609 C CA . ARG A 1 86 ? 4.756 -6.350 6.811 1.00 94.81 86 ARG A CA 1
ATOM 610 C C . ARG A 1 86 ? 5.374 -5.720 5.572 1.00 94.81 86 ARG A C 1
ATOM 612 O O . ARG A 1 86 ? 4.685 -5.447 4.594 1.00 94.81 86 ARG A O 1
ATOM 619 N N . ARG A 1 87 ? 6.702 -5.595 5.587 1.00 92.75 87 ARG A N 1
ATOM 620 C CA . ARG A 1 87 ? 7.527 -5.438 4.384 1.00 92.75 87 ARG A CA 1
ATOM 621 C C . ARG A 1 87 ? 8.289 -6.736 4.146 1.00 92.75 87 ARG A C 1
ATOM 623 O O . ARG A 1 87 ? 8.906 -7.262 5.070 1.00 92.75 87 ARG A O 1
ATOM 630 N N . ILE A 1 88 ? 8.209 -7.266 2.935 1.00 91.62 88 ILE A N 1
ATOM 631 C CA . ILE A 1 88 ? 8.805 -8.544 2.551 1.00 91.62 88 ILE A CA 1
ATOM 632 C C . ILE A 1 88 ? 9.802 -8.261 1.436 1.00 91.62 88 ILE A C 1
ATOM 634 O O . ILE A 1 88 ? 9.424 -7.761 0.378 1.00 91.62 88 ILE A O 1
ATOM 638 N N . SER A 1 89 ? 11.075 -8.567 1.678 1.00 89.94 89 SER A N 1
ATOM 639 C CA . SER A 1 89 ? 12.084 -8.577 0.621 1.00 89.94 89 SER A CA 1
ATOM 640 C C . SER A 1 89 ? 12.007 -9.906 -0.115 1.00 89.94 89 SER A C 1
ATOM 642 O O . SER A 1 89 ? 12.070 -10.959 0.517 1.00 89.94 89 SER A O 1
ATOM 644 N N . LEU A 1 90 ? 11.857 -9.860 -1.437 1.00 84.50 90 LEU A N 1
ATOM 645 C CA . LEU A 1 90 ? 11.809 -11.066 -2.265 1.00 84.50 90 LEU A CA 1
ATOM 646 C C . LEU A 1 90 ? 13.205 -11.488 -2.752 1.00 84.50 90 LEU A C 1
ATOM 648 O O . LEU A 1 90 ? 13.326 -12.489 -3.450 1.00 84.50 90 LEU A O 1
ATOM 652 N N . GLY A 1 91 ? 14.255 -10.723 -2.419 1.00 80.19 91 GLY A N 1
ATOM 653 C CA . GLY A 1 91 ? 15.621 -10.973 -2.896 1.00 80.19 91 GLY A CA 1
ATOM 654 C C . GLY A 1 91 ? 15.780 -10.813 -4.412 1.00 80.19 91 GLY A C 1
ATOM 655 O O . GLY A 1 91 ? 16.766 -11.268 -4.987 1.00 80.19 91 GLY A O 1
ATOM 656 N N . LEU A 1 92 ? 14.805 -10.185 -5.075 1.00 75.31 92 LEU A N 1
ATOM 657 C CA . LEU A 1 92 ? 14.811 -9.971 -6.514 1.00 75.31 92 LEU A CA 1
ATOM 658 C C . LEU A 1 92 ? 15.505 -8.644 -6.815 1.00 75.31 92 LEU A C 1
ATOM 660 O O . LEU A 1 92 ? 14.944 -7.569 -6.623 1.00 75.31 92 LEU A O 1
ATOM 664 N N . TYR A 1 93 ? 16.724 -8.718 -7.336 1.00 67.50 93 TYR A N 1
ATOM 665 C CA . TYR A 1 93 ? 17.512 -7.536 -7.694 1.00 67.50 93 TYR A CA 1
ATOM 666 C C . TYR A 1 93 ? 17.098 -6.893 -9.023 1.00 67.50 93 TYR A C 1
ATOM 668 O O . TYR A 1 93 ? 17.756 -5.960 -9.471 1.00 67.50 93 TYR A O 1
ATOM 676 N N . ASN A 1 94 ? 16.029 -7.371 -9.669 1.00 70.06 94 ASN A N 1
ATOM 677 C CA . ASN A 1 94 ? 15.592 -6.835 -10.951 1.00 70.06 94 ASN A CA 1
ATOM 678 C C . ASN A 1 94 ? 14.656 -5.626 -10.750 1.00 70.06 94 ASN A C 1
ATOM 680 O O . ASN A 1 94 ? 13.494 -5.823 -10.355 1.00 70.06 94 ASN A O 1
ATOM 684 N N . PRO A 1 95 ? 15.127 -4.389 -11.012 1.00 65.94 95 PRO A N 1
ATOM 685 C CA . PRO A 1 95 ? 14.281 -3.207 -10.931 1.00 65.94 95 PRO A CA 1
ATOM 686 C C . PRO A 1 95 ? 13.087 -3.357 -11.880 1.00 65.94 95 PRO A C 1
ATOM 688 O O . PRO A 1 95 ? 13.228 -3.789 -13.015 1.00 65.94 95 PRO A O 1
ATOM 691 N N . GLY A 1 96 ? 11.885 -3.022 -11.408 1.00 75.31 96 GLY A N 1
ATOM 692 C CA . GLY A 1 96 ? 10.647 -3.114 -12.193 1.00 75.31 96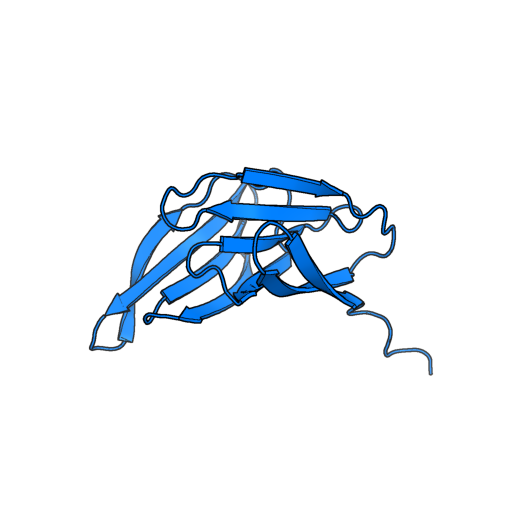 GLY A CA 1
ATOM 693 C C . GLY A 1 96 ? 9.920 -4.457 -12.145 1.00 75.31 96 GLY A C 1
ATOM 694 O O . GLY A 1 96 ? 8.922 -4.619 -12.851 1.00 75.31 96 GLY A O 1
ATOM 695 N N . THR A 1 97 ? 10.360 -5.395 -11.304 1.00 85.69 97 THR A N 1
ATOM 696 C CA . THR A 1 97 ? 9.485 -6.493 -10.872 1.00 85.69 97 THR A CA 1
ATOM 697 C C . THR A 1 97 ? 8.389 -5.934 -9.973 1.00 85.69 97 THR A C 1
ATOM 699 O O . THR A 1 97 ? 8.681 -5.293 -8.965 1.00 85.69 97 THR A O 1
ATOM 702 N N . VAL A 1 98 ? 7.129 -6.173 -10.326 1.00 90.62 98 VAL A N 1
ATOM 703 C CA . VAL A 1 98 ? 5.969 -5.723 -9.552 1.00 90.62 98 VAL A CA 1
ATOM 704 C C . VAL A 1 98 ? 5.008 -6.877 -9.294 1.00 90.62 98 VAL A C 1
ATOM 706 O O . VAL A 1 98 ? 4.859 -7.778 -10.117 1.00 90.62 98 VAL A O 1
ATOM 709 N N . CYS A 1 99 ? 4.335 -6.841 -8.150 1.00 92.56 99 CYS A N 1
ATOM 710 C CA . CYS A 1 99 ? 3.187 -7.682 -7.863 1.00 92.56 99 CYS A CA 1
ATOM 711 C C . CYS A 1 99 ? 1.993 -7.214 -8.694 1.00 92.56 99 CYS A C 1
ATOM 713 O O . CYS A 1 99 ? 1.586 -6.055 -8.612 1.00 92.56 99 CYS A O 1
ATOM 715 N N . LEU A 1 100 ? 1.444 -8.131 -9.486 1.00 92.31 100 LEU A N 1
ATOM 716 C CA . LEU A 1 100 ? 0.239 -7.916 -10.277 1.00 92.31 100 LEU A CA 1
ATOM 717 C C . LEU A 1 100 ? -1.017 -8.320 -9.497 1.00 92.31 100 LEU A C 1
ATOM 719 O O . LEU A 1 100 ? -2.062 -7.684 -9.624 1.00 92.31 100 LEU A O 1
ATOM 723 N N . ARG A 1 101 ? -0.921 -9.390 -8.699 1.00 93.69 101 ARG A N 1
ATOM 724 C CA . ARG A 1 101 ? -2.036 -9.925 -7.911 1.00 93.69 101 ARG A CA 1
ATOM 725 C C . ARG A 1 101 ? -1.529 -10.756 -6.732 1.00 93.69 101 ARG A C 1
ATOM 727 O O . ARG A 1 101 ? -0.538 -11.473 -6.866 1.00 93.69 101 ARG A O 1
ATOM 734 N N . GLY A 1 102 ? -2.221 -10.683 -5.599 1.00 95.75 102 GLY A N 1
ATOM 735 C CA . GLY A 1 102 ? -2.068 -11.615 -4.484 1.00 95.75 102 GLY A CA 1
ATOM 736 C C . GLY A 1 102 ? -3.240 -12.590 -4.405 1.00 95.75 102 GLY A C 1
ATOM 737 O O . GLY A 1 102 ? -4.343 -12.273 -4.840 1.00 95.75 102 GLY A O 1
ATOM 738 N N . TYR A 1 103 ? -3.010 -13.752 -3.809 1.00 96.19 103 TYR A N 1
ATOM 739 C CA . TYR A 1 103 ? -4.027 -14.757 -3.517 1.00 96.19 103 TYR A CA 1
ATOM 740 C C . TYR A 1 103 ? -3.811 -15.272 -2.099 1.00 96.19 103 TYR A C 1
ATOM 742 O O . TYR A 1 103 ? -2.705 -15.701 -1.759 1.00 96.19 103 TYR A O 1
ATOM 750 N N . SER A 1 104 ? -4.854 -15.236 -1.284 1.00 95.00 104 SER A N 1
ATOM 751 C CA . SER A 1 104 ? -4.866 -15.790 0.063 1.00 95.00 104 SER A CA 1
ATOM 752 C C . SER A 1 104 ? -5.704 -17.061 0.080 1.00 95.00 104 SER A C 1
ATOM 754 O O . SER A 1 104 ? -6.855 -17.062 -0.354 1.00 95.00 104 SER A O 1
ATOM 756 N N . HIS A 1 105 ? -5.126 -18.150 0.580 1.00 93.38 105 HIS A N 1
ATOM 757 C CA . HIS A 1 105 ? -5.852 -19.389 0.837 1.00 93.38 105 HIS A CA 1
ATOM 758 C C . HIS A 1 105 ? -5.388 -19.969 2.176 1.00 93.38 105 HIS A C 1
ATOM 760 O O . HIS A 1 105 ? -4.221 -20.343 2.338 1.00 93.38 105 HIS A O 1
ATOM 766 N N . HIS A 1 106 ? -6.299 -20.019 3.151 1.00 88.19 106 HIS A N 1
ATOM 767 C CA . HIS A 1 106 ? -5.992 -20.291 4.559 1.00 88.19 106 HIS A CA 1
ATOM 768 C C . HIS A 1 106 ? -4.869 -19.380 5.093 1.00 88.19 106 HIS A C 1
ATOM 770 O O . HIS A 1 106 ? -5.018 -18.165 5.122 1.00 88.19 106 HIS A O 1
ATOM 776 N N . VAL A 1 107 ? -3.739 -19.956 5.515 1.00 86.62 107 VAL A N 1
ATOM 777 C CA . VAL A 1 107 ? -2.591 -19.241 6.102 1.00 86.62 107 VAL A CA 1
ATOM 778 C C . VAL A 1 107 ? -1.499 -18.902 5.083 1.00 86.62 107 VAL A C 1
ATOM 780 O O . VAL A 1 107 ? -0.421 -18.442 5.460 1.00 86.62 107 VAL A O 1
ATOM 783 N N . ARG A 1 108 ? -1.735 -19.148 3.788 1.00 91.31 108 ARG A N 1
ATOM 784 C CA . ARG A 1 108 ? -0.737 -18.953 2.732 1.00 91.31 108 ARG A CA 1
ATOM 785 C C . ARG A 1 108 ? -1.110 -17.782 1.831 1.00 91.31 108 ARG A C 1
ATOM 787 O O . ARG A 1 108 ? -2.163 -17.787 1.201 1.00 91.31 108 ARG A O 1
ATOM 794 N N . LEU A 1 109 ? -0.173 -16.845 1.697 1.00 92.94 109 LEU A N 1
ATOM 795 C CA . LEU A 1 109 ? -0.201 -15.796 0.683 1.00 92.94 109 LEU A CA 1
ATOM 796 C C . LEU A 1 109 ? 0.668 -16.214 -0.508 1.00 92.94 109 LEU A C 1
ATOM 798 O O . LEU A 1 109 ? 1.850 -16.518 -0.346 1.00 92.94 109 LEU A O 1
ATOM 802 N N . SER A 1 110 ? 0.085 -16.208 -1.701 1.00 94.00 110 SER A N 1
ATOM 803 C CA . SER A 1 110 ? 0.789 -16.394 -2.973 1.00 94.00 110 SER A CA 1
ATOM 804 C C . SER A 1 110 ? 0.724 -15.099 -3.776 1.00 94.00 110 SER A C 1
ATOM 806 O O . SER A 1 110 ? -0.303 -14.425 -3.776 1.00 94.00 110 SER A O 1
ATOM 808 N N . VAL A 1 111 ? 1.809 -14.732 -4.458 1.00 93.44 111 VAL A N 1
ATOM 809 C CA . VAL A 1 111 ? 1.892 -13.481 -5.228 1.00 93.44 111 VAL A CA 1
ATOM 810 C C . VAL A 1 111 ? 2.326 -13.759 -6.659 1.00 93.44 111 VAL A C 1
ATOM 812 O O . VAL A 1 111 ? 3.256 -14.529 -6.895 1.00 93.44 111 VAL A O 1
ATOM 815 N N . LEU A 1 112 ? 1.648 -13.130 -7.615 1.00 93.00 112 LEU A N 1
ATOM 816 C CA . LEU A 1 112 ? 2.013 -13.156 -9.025 1.00 93.00 112 LEU A CA 1
ATOM 817 C C . LEU A 1 112 ? 2.881 -11.937 -9.331 1.00 93.00 112 LEU A C 1
ATOM 819 O O . LEU A 1 112 ? 2.418 -10.798 -9.231 1.00 93.00 112 LEU A O 1
ATOM 823 N N . LEU A 1 113 ? 4.131 -12.184 -9.711 1.00 91.06 113 LEU A N 1
ATOM 824 C CA . LEU A 1 113 ? 5.114 -11.152 -10.025 1.00 91.06 113 LEU A CA 1
ATOM 825 C C . LEU A 1 113 ? 5.327 -11.060 -11.535 1.00 91.06 113 LEU A C 1
ATOM 827 O O . LEU A 1 113 ? 5.357 -12.078 -12.224 1.00 91.06 113 LEU A O 1
ATOM 831 N N . VAL A 1 114 ? 5.515 -9.843 -12.037 1.00 88.19 114 VAL A N 1
ATOM 832 C CA . VAL A 1 114 ? 5.844 -9.583 -13.441 1.00 88.19 114 VAL A CA 1
ATOM 833 C C . VAL A 1 114 ? 6.982 -8.574 -13.539 1.00 88.19 114 VAL A C 1
ATOM 835 O O . VAL A 1 114 ? 6.983 -7.552 -12.853 1.00 88.19 114 VAL A O 1
ATOM 838 N N . CYS A 1 115 ? 7.955 -8.849 -14.404 1.00 83.12 115 CYS A N 1
ATOM 839 C CA . CYS A 1 115 ? 9.019 -7.908 -14.742 1.00 83.12 115 CYS A CA 1
ATOM 840 C C . CYS A 1 115 ? 8.529 -6.960 -15.839 1.00 83.12 115 CYS A C 1
ATOM 842 O O . CYS A 1 115 ? 8.310 -7.388 -16.969 1.00 83.12 115 CYS A O 1
ATOM 844 N N . ARG A 1 116 ? 8.398 -5.662 -15.546 1.00 68.94 116 ARG A N 1
ATOM 845 C CA . ARG A 1 116 ? 7.933 -4.669 -16.533 1.00 68.94 116 ARG A CA 1
ATOM 846 C C . ARG A 1 116 ? 8.915 -4.398 -17.686 1.00 68.94 116 ARG A C 1
ATOM 848 O O . ARG A 1 116 ? 8.498 -3.843 -18.693 1.00 68.94 116 ARG A O 1
ATOM 855 N N . TRP A 1 117 ? 10.182 -4.810 -17.573 1.00 63.88 117 TRP A N 1
ATOM 856 C CA . TRP A 1 117 ? 11.246 -4.467 -18.535 1.00 63.88 117 TRP A CA 1
ATOM 857 C C . TRP A 1 117 ? 11.660 -5.588 -19.501 1.00 63.88 117 TRP A C 1
ATOM 859 O O . TRP A 1 117 ? 12.601 -5.407 -20.267 1.00 63.88 117 TRP A O 1
ATOM 869 N N . THR A 1 118 ? 11.007 -6.756 -19.500 1.00 47.53 118 THR A N 1
ATOM 870 C CA . THR A 1 118 ? 11.450 -7.902 -20.331 1.00 47.53 118 THR A CA 1
ATOM 871 C C . THR A 1 118 ? 10.916 -7.924 -21.769 1.00 47.53 118 THR A C 1
ATOM 873 O O . THR A 1 118 ? 11.097 -8.918 -22.463 1.00 47.53 118 THR A O 1
ATOM 876 N N . LEU A 1 119 ? 10.350 -6.826 -22.276 1.00 47.47 119 LEU A N 1
ATOM 877 C CA . LEU A 1 119 ? 9.956 -6.688 -23.686 1.00 47.47 119 LEU A CA 1
ATOM 878 C C . LEU A 1 119 ? 10.599 -5.447 -24.319 1.00 47.47 119 LEU A C 1
ATOM 880 O O . LEU A 1 119 ? 9.912 -4.495 -24.653 1.00 47.47 119 LEU A O 1
ATOM 884 N N . CYS A 1 120 ? 11.926 -5.458 -24.441 1.00 40.44 120 CYS A N 1
ATOM 885 C CA . CYS A 1 120 ? 12.669 -4.731 -25.477 1.00 40.44 120 CYS A CA 1
ATOM 886 C C . CYS A 1 120 ? 14.091 -5.304 -25.547 1.00 40.44 120 CYS A C 1
ATOM 888 O O . CYS A 1 120 ? 15.040 -4.761 -24.986 1.00 40.44 120 CYS A O 1
ATOM 890 N N . LYS A 1 121 ? 14.237 -6.447 -26.215 1.00 41.00 121 LYS A N 1
ATOM 891 C CA . LYS A 1 121 ? 15.478 -6.769 -26.922 1.00 41.00 121 LYS A CA 1
ATOM 892 C C . LYS A 1 121 ? 15.097 -6.916 -28.393 1.00 41.00 121 LYS A C 1
ATOM 894 O O . LYS A 1 121 ? 14.558 -7.955 -28.762 1.00 41.00 121 LYS A O 1
ATOM 899 N N . SER A 1 122 ? 15.288 -5.848 -29.169 1.00 38.72 122 SER A N 1
ATOM 900 C CA . SER A 1 122 ? 15.446 -5.913 -30.627 1.00 38.72 122 SER A CA 1
ATOM 901 C C . SER A 1 122 ? 16.923 -5.777 -30.941 1.00 38.72 122 SER A C 1
ATOM 903 O O . SER A 1 122 ? 17.505 -4.815 -30.386 1.00 38.72 122 SER A O 1
#

Sequence (122 aa):
AGQVQAVLGLSGRRVACSVDTASRQTVDLFSLSERGRPVRTLSLDSAGQSVQALAAVEGETDALIGSTAAAGSIALWNMRTGQLLRRISLGLYNPGTVCLRGYSHHVRLSVLLVCRWTLCKS

InterPro domains:
  IPR011047 Quinoprotein alcohol dehydrogenase-like superfamily [SSF50998] (12-89)
  IPR015943 WD40/YVTN repeat-like-containing domain superfamily [G3DSA:2.130.10.10] (1-122)
  IPR031920 Partner and localiser of BRCA2, WD40 domain [PF16756] (2-114)
  IPR042417 Partner and localizer of BRCA2 [PTHR14662] (2-113)

pLDDT: mean 89.09, std 12.47, range [38.72, 98.31]